Protein AF-A0A927SZM9-F1 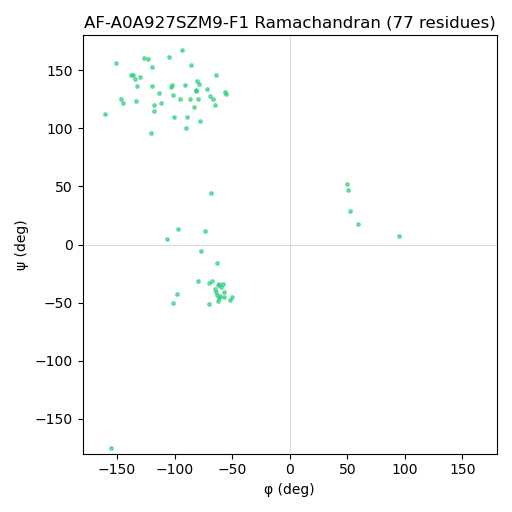(afdb_monomer)

pLDDT: mean 87.72, std 13.61, range [38.69, 97.44]

Sequence (79 aa):
MEGEYIFEQLWKDLNEGYQIYYTYMDKRYLLSKLKSNCYSRELIEENSKGPHPKTQMITLKTVMELFPFMENIEYKVNF

Solvent-accessible surface area (backbone atoms only — not comparable to full-atom values): 4814 Å² total; per-residue (Å²): 134,94,66,83,90,47,70,70,54,56,53,49,42,30,70,76,64,43,36,37,34,31,30,48,92,96,32,42,32,38,38,34,56,76,53,90,70,32,27,41,42,31,58,70,65,76,96,61,101,59,94,68,74,54,62,43,82,42,41,55,67,57,51,60,71,44,50,90,61,54,37,83,74,42,78,64,79,84,131

Radius of gyration: 12.54 Å; Cα contacts (8 Å, |Δi|>4): 111; chains: 1; bounding box: 32×29×28 Å

Foldseek 3Di:
DDDPDDPVNVVVCLVVFWWKWWDAPNWIWIWHDDDAQKIKIATDDDPDPDPDDRIDIGGPVVCVVCVVRTHPMDIDDDD

Secondary structure (DSSP, 8-state):
------HHHHHHHHHHT--EEEEETTEEEEEEEEETTEEEEEE----S--S--SEEEE-HHHHHHHGGG-EEEEE----

Structure (mmCIF, N/CA/C/O backbone):
data_AF-A0A927SZM9-F1
#
_entry.id   AF-A0A927SZM9-F1
#
loop_
_atom_site.group_PDB
_atom_site.id
_atom_site.type_symbol
_atom_site.label_atom_id
_atom_site.label_alt_id
_atom_site.label_comp_id
_atom_site.label_asym_id
_atom_site.label_entity_id
_atom_site.label_seq_id
_atom_site.pdbx_PDB_ins_code
_atom_site.Cartn_x
_atom_site.Cartn_y
_atom_site.Cartn_z
_atom_site.occupancy
_atom_site.B_iso_or_equiv
_atom_site.auth_seq_id
_atom_site.auth_comp_id
_atom_site.auth_asym_id
_atom_site.auth_atom_id
_atom_site.pdbx_PDB_model_num
ATOM 1 N N . MET A 1 1 ? -13.908 10.369 -16.034 1.00 38.69 1 MET A N 1
ATOM 2 C CA . MET A 1 1 ? -14.280 10.524 -14.613 1.00 38.69 1 MET A CA 1
ATOM 3 C C . MET A 1 1 ? -13.101 11.212 -13.960 1.00 38.69 1 MET A C 1
ATOM 5 O O . MET A 1 1 ? -12.114 10.557 -13.671 1.00 38.69 1 MET A O 1
ATOM 9 N N . GLU A 1 2 ? -13.144 12.542 -13.921 1.00 46.16 2 GLU A N 1
ATOM 10 C CA . GLU A 1 2 ? -12.023 13.389 -13.505 1.00 46.16 2 GLU A CA 1
ATOM 11 C C . GLU A 1 2 ? -12.091 13.643 -12.002 1.00 46.16 2 GLU A C 1
ATOM 13 O O . GLU A 1 2 ? -12.863 14.463 -11.513 1.00 46.16 2 GLU A O 1
ATOM 18 N N . GLY A 1 3 ? -11.274 12.889 -11.288 1.00 61.62 3 GLY A N 1
ATOM 19 C CA . GLY A 1 3 ? -10.849 13.143 -9.927 1.00 61.62 3 GLY A CA 1
ATOM 20 C C . GLY A 1 3 ? -9.589 12.317 -9.761 1.00 61.62 3 GLY A C 1
ATOM 21 O O . GLY A 1 3 ? -9.655 11.094 -9.874 1.00 61.62 3 GLY A O 1
ATOM 22 N N . GLU A 1 4 ? -8.439 12.971 -9.622 1.00 78.31 4 GLU A N 1
ATOM 23 C CA . GLU A 1 4 ? -7.192 12.259 -9.350 1.00 78.31 4 GLU A CA 1
ATOM 24 C C . GLU A 1 4 ? -7.385 11.430 -8.078 1.00 78.31 4 GLU A C 1
ATOM 26 O O . GLU A 1 4 ? -7.931 11.917 -7.086 1.00 78.31 4 GLU A O 1
ATOM 31 N N . TYR A 1 5 ? -7.005 10.154 -8.124 1.00 84.88 5 TYR A N 1
ATOM 32 C CA . TYR A 1 5 ? -7.058 9.302 -6.945 1.00 84.88 5 TYR A CA 1
ATOM 33 C C . TYR A 1 5 ? -6.071 9.859 -5.918 1.00 84.88 5 TYR A C 1
ATOM 35 O O . TYR A 1 5 ? -4.881 9.973 -6.210 1.00 84.88 5 TYR A O 1
ATOM 43 N N . ILE A 1 6 ? -6.566 10.244 -4.741 1.00 93.94 6 ILE A N 1
ATOM 44 C CA . ILE A 1 6 ? -5.759 10.867 -3.680 1.00 93.94 6 ILE A CA 1
ATOM 45 C C . ILE A 1 6 ? -5.480 9.889 -2.541 1.00 93.94 6 ILE A C 1
ATOM 47 O O . ILE A 1 6 ? -6.175 8.887 -2.359 1.00 93.94 6 ILE A O 1
ATOM 51 N N . PHE A 1 7 ? -4.470 10.202 -1.733 1.00 94.31 7 PHE A N 1
ATOM 52 C CA . PHE A 1 7 ? -4.026 9.324 -0.657 1.00 94.31 7 PHE A CA 1
ATOM 53 C C . PHE A 1 7 ? -5.135 9.037 0.364 1.00 94.31 7 PHE A C 1
ATOM 55 O O . PHE A 1 7 ? -5.246 7.922 0.868 1.00 94.31 7 PHE A O 1
ATOM 62 N N . GLU A 1 8 ? -5.982 10.022 0.660 1.00 95.06 8 GLU A N 1
ATOM 63 C CA . GLU A 1 8 ? -7.099 9.890 1.594 1.00 95.06 8 GLU A CA 1
ATOM 64 C C . GLU A 1 8 ? -8.111 8.836 1.133 1.00 95.06 8 GLU A C 1
ATOM 66 O O . GLU A 1 8 ? -8.677 8.133 1.971 1.00 95.06 8 GLU A O 1
ATOM 71 N N . GLN A 1 9 ? -8.312 8.699 -0.183 1.00 94.44 9 GLN A N 1
ATOM 72 C CA . GLN A 1 9 ? -9.170 7.664 -0.759 1.00 94.44 9 GLN A CA 1
ATOM 73 C C . GLN A 1 9 ? -8.521 6.294 -0.586 1.00 94.44 9 GLN A C 1
ATOM 75 O O . GLN A 1 9 ? -9.128 5.433 0.040 1.00 94.44 9 GLN A O 1
ATOM 80 N N . LEU A 1 10 ? -7.248 6.140 -0.975 1.00 94.75 10 LEU A N 1
ATOM 81 C CA . LEU A 1 10 ? -6.487 4.909 -0.727 1.00 94.75 10 LEU A CA 1
ATOM 82 C C . LEU A 1 10 ? -6.539 4.483 0.738 1.00 94.75 10 LEU A C 1
ATOM 84 O O . LEU A 1 10 ? -6.789 3.322 1.061 1.00 94.75 10 LEU A O 1
ATOM 88 N N . TRP A 1 11 ? -6.298 5.424 1.644 1.00 95.19 11 TRP A N 1
ATOM 89 C CA . TRP A 1 11 ? -6.310 5.153 3.070 1.00 95.19 11 TRP A CA 1
ATOM 90 C C . TRP A 1 11 ? -7.697 4.727 3.558 1.00 95.19 11 TRP A C 1
ATOM 92 O O . TRP A 1 11 ? -7.797 3.791 4.355 1.00 95.19 11 TRP A O 1
ATOM 102 N N . LYS A 1 12 ? -8.762 5.374 3.069 1.00 95.25 12 LYS A N 1
ATOM 103 C CA . LYS A 1 12 ? -10.144 4.986 3.359 1.00 95.25 12 LYS A CA 1
ATOM 104 C C . LYS A 1 12 ? -10.442 3.578 2.843 1.00 95.25 12 LYS A C 1
ATOM 106 O O . LYS A 1 12 ? -10.912 2.756 3.625 1.00 95.25 12 LYS A O 1
ATOM 111 N N . ASP A 1 13 ? -10.094 3.274 1.599 1.00 94.75 13 ASP A N 1
ATOM 112 C CA . ASP A 1 13 ? -10.358 1.973 0.983 1.00 94.75 13 ASP A CA 1
ATOM 113 C C . ASP A 1 13 ? -9.646 0.847 1.752 1.00 94.75 13 ASP A C 1
ATOM 115 O O . ASP A 1 13 ? -10.245 -0.158 2.141 1.00 94.75 13 ASP A O 1
ATOM 119 N N . LEU A 1 14 ? -8.369 1.050 2.087 1.00 94.81 14 LEU A N 1
ATOM 120 C CA . LEU A 1 14 ? -7.601 0.111 2.909 1.00 94.81 14 LEU A CA 1
ATOM 121 C C . LEU A 1 14 ? -8.196 -0.051 4.317 1.00 94.81 14 LEU A C 1
ATOM 123 O O . LEU A 1 14 ? -8.127 -1.136 4.896 1.00 94.81 14 LEU A O 1
ATOM 127 N N . ASN A 1 15 ? -8.767 1.009 4.897 1.00 94.50 15 ASN A N 1
ATOM 128 C CA . ASN A 1 15 ? -9.442 0.938 6.195 1.00 94.50 15 ASN A CA 1
ATOM 129 C C . ASN A 1 15 ? -10.763 0.168 6.140 1.00 94.50 15 ASN A C 1
ATOM 131 O O . ASN A 1 15 ? -11.100 -0.487 7.125 1.00 94.50 15 ASN A O 1
ATOM 135 N N . GLU A 1 16 ? -11.478 0.240 5.018 1.00 94.62 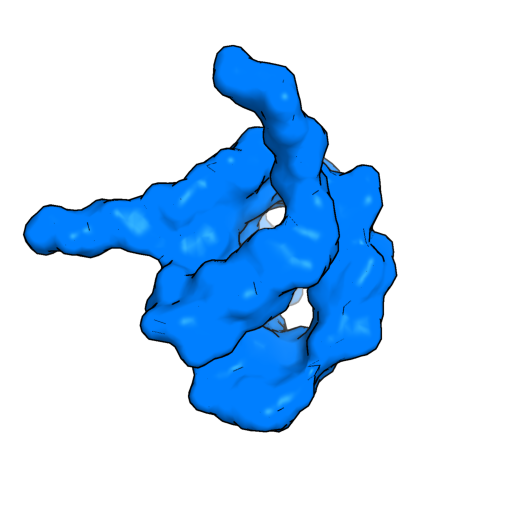16 GLU A N 1
ATOM 136 C CA . GLU A 1 16 ? -12.712 -0.513 4.758 1.00 94.62 16 GLU A CA 1
ATOM 137 C C . GLU A 1 16 ? -12.435 -1.984 4.395 1.00 94.62 16 GLU A C 1
ATOM 139 O O . GLU A 1 16 ? -13.357 -2.794 4.332 1.00 94.62 16 GLU A O 1
ATOM 144 N N . GLY A 1 17 ? -11.159 -2.356 4.249 1.00 92.00 17 GLY A N 1
ATOM 145 C CA . GLY A 1 17 ? -10.719 -3.731 4.020 1.00 92.00 17 GLY A CA 1
ATOM 146 C C . GLY A 1 17 ? -10.529 -4.085 2.548 1.00 92.00 17 GLY A C 1
ATOM 147 O O . GLY A 1 17 ? -10.255 -5.248 2.243 1.00 92.00 17 GLY A O 1
ATOM 148 N N . TYR A 1 18 ? -10.627 -3.112 1.638 1.00 94.62 18 TYR A N 1
ATOM 149 C CA . TYR A 1 18 ? -10.279 -3.332 0.239 1.00 94.62 18 TYR A CA 1
ATOM 150 C C . TYR A 1 18 ? -8.789 -3.655 0.102 1.00 94.62 18 TYR A C 1
ATOM 152 O O . TYR A 1 18 ? -7.937 -3.139 0.831 1.00 94.62 18 TYR A O 1
ATOM 160 N N . GLN A 1 19 ? -8.477 -4.520 -0.861 1.00 95.50 19 GLN A N 1
ATOM 161 C CA . GLN A 1 19 ? -7.105 -4.782 -1.280 1.00 95.50 19 GLN A CA 1
ATOM 162 C C . GLN A 1 19 ? -6.866 -4.055 -2.603 1.00 95.50 19 GLN A C 1
ATOM 164 O O . GLN A 1 19 ? -7.712 -4.096 -3.499 1.00 95.50 19 GLN A O 1
ATOM 169 N N . ILE A 1 20 ? -5.721 -3.392 -2.715 1.00 95.88 20 ILE A N 1
ATOM 170 C CA . ILE A 1 20 ? -5.432 -2.469 -3.810 1.00 95.88 20 ILE A CA 1
ATOM 171 C C . ILE A 1 20 ? -4.235 -2.986 -4.594 1.00 95.88 20 ILE A C 1
ATOM 173 O O . ILE A 1 20 ? -3.143 -3.140 -4.044 1.00 95.88 20 ILE A O 1
ATOM 177 N N . TYR A 1 21 ? -4.432 -3.259 -5.877 1.00 95.69 21 TYR A N 1
ATOM 178 C CA . TYR A 1 21 ? -3.335 -3.498 -6.797 1.00 95.69 21 TYR A CA 1
ATOM 179 C C . TYR A 1 21 ? -2.733 -2.174 -7.250 1.00 95.69 21 TYR A C 1
ATOM 181 O O . TYR A 1 21 ? -3.448 -1.213 -7.522 1.00 95.69 21 TYR A O 1
ATOM 189 N N . TYR A 1 22 ? -1.412 -2.132 -7.365 1.00 95.19 22 TYR A N 1
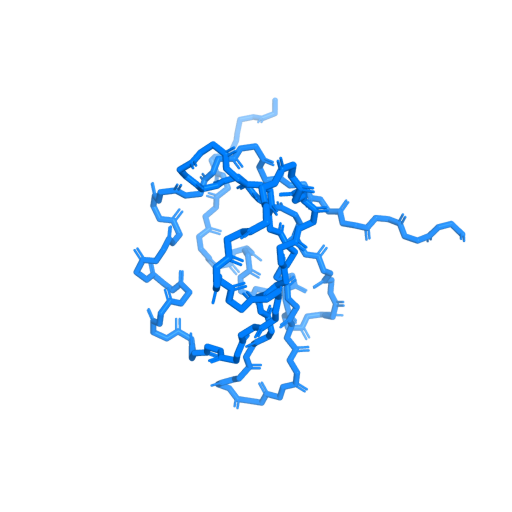ATOM 190 C CA . TYR A 1 22 ? -0.698 -0.991 -7.923 1.00 95.19 22 TYR A CA 1
ATOM 191 C C . TYR A 1 22 ? 0.606 -1.447 -8.580 1.00 95.19 22 TYR A C 1
ATOM 193 O O . TYR A 1 22 ? 1.156 -2.502 -8.254 1.00 95.19 22 TYR A O 1
ATOM 201 N N . THR A 1 23 ? 1.104 -0.654 -9.520 1.00 93.88 23 THR A N 1
ATOM 202 C CA . THR A 1 23 ? 2.401 -0.853 -10.164 1.00 93.88 23 THR A CA 1
ATOM 203 C C . THR A 1 23 ? 3.406 0.117 -9.565 1.00 93.88 23 THR A C 1
ATOM 205 O O . THR A 1 23 ? 3.092 1.279 -9.316 1.00 93.88 23 THR A O 1
ATOM 208 N N . TYR A 1 24 ? 4.613 -0.373 -9.302 1.00 92.25 24 TYR A N 1
ATOM 209 C CA . TYR A 1 24 ? 5.745 0.433 -8.861 1.00 92.25 24 TYR A CA 1
ATOM 210 C C . TYR A 1 24 ? 7.033 -0.168 -9.423 1.00 92.25 24 TYR A C 1
ATOM 212 O O . TYR A 1 24 ? 7.293 -1.353 -9.207 1.00 92.25 24 TYR A O 1
ATOM 220 N N . MET A 1 25 ? 7.834 0.638 -10.128 1.00 90.00 25 MET A N 1
ATOM 221 C CA . MET A 1 25 ? 9.064 0.191 -10.805 1.00 90.00 25 MET A CA 1
ATOM 222 C C . MET A 1 25 ? 8.842 -1.062 -11.674 1.00 90.00 25 MET A C 1
ATOM 224 O O . MET A 1 25 ? 9.516 -2.078 -11.486 1.00 90.00 25 MET A O 1
ATOM 228 N N . ASP A 1 26 ? 7.840 -1.012 -12.558 1.00 88.06 26 ASP A N 1
ATOM 229 C CA . ASP A 1 26 ? 7.464 -2.102 -13.477 1.00 88.06 26 ASP A CA 1
ATOM 230 C C . ASP A 1 26 ? 7.079 -3.429 -12.797 1.00 88.06 26 ASP A C 1
ATOM 232 O O . ASP A 1 26 ? 7.066 -4.489 -13.422 1.00 88.06 26 ASP A O 1
ATOM 236 N N . LYS A 1 27 ? 6.763 -3.398 -11.496 1.00 89.44 27 LYS A N 1
ATOM 237 C CA . LYS A 1 27 ? 6.325 -4.566 -10.726 1.00 89.44 27 LYS A CA 1
ATOM 238 C C . LYS A 1 27 ? 4.934 -4.351 -10.161 1.00 89.44 27 LYS A C 1
ATOM 240 O O . LYS A 1 27 ? 4.641 -3.294 -9.599 1.00 89.44 27 LYS A O 1
ATOM 245 N N . ARG A 1 28 ? 4.097 -5.384 -10.268 1.00 93.00 28 ARG A N 1
ATOM 246 C CA . ARG A 1 28 ? 2.736 -5.384 -9.734 1.00 93.00 28 ARG A CA 1
ATOM 247 C C . ARG A 1 28 ? 2.723 -5.831 -8.279 1.00 93.00 28 ARG A C 1
ATOM 249 O O . ARG A 1 28 ? 3.198 -6.921 -7.955 1.00 93.00 28 ARG A O 1
ATOM 256 N N . TYR A 1 29 ? 2.141 -5.008 -7.418 1.00 94.19 29 TYR A N 1
ATOM 257 C CA . TYR A 1 29 ? 1.985 -5.271 -5.996 1.00 94.19 29 TYR A CA 1
ATOM 258 C C . TYR A 1 29 ? 0.512 -5.282 -5.592 1.00 94.19 29 TYR A C 1
ATOM 260 O O . TYR A 1 29 ? -0.312 -4.605 -6.199 1.00 94.19 29 TYR A O 1
ATOM 268 N N . LEU A 1 30 ? 0.202 -6.024 -4.534 1.00 95.94 30 LEU A N 1
ATOM 269 C CA . LEU A 1 30 ? -1.059 -5.990 -3.810 1.00 95.94 30 LEU A CA 1
ATOM 270 C C . LEU A 1 30 ? -0.813 -5.403 -2.420 1.00 95.94 30 LEU A C 1
ATOM 272 O O . LEU A 1 30 ? 0.001 -5.919 -1.651 1.00 95.94 30 LEU A O 1
ATOM 276 N N . LEU A 1 31 ? -1.515 -4.320 -2.108 1.00 96.94 31 LEU A N 1
ATOM 277 C CA . LEU A 1 31 ? -1.514 -3.657 -0.813 1.00 96.94 31 LEU A CA 1
ATOM 278 C C . LEU A 1 31 ? -2.770 -4.048 -0.040 1.00 96.94 31 LEU A C 1
ATOM 280 O O . LEU A 1 31 ? -3.881 -3.921 -0.553 1.00 96.94 31 LEU A O 1
ATOM 284 N N . SER A 1 32 ? -2.605 -4.495 1.202 1.00 96.75 32 SER A N 1
ATOM 285 C CA . SER A 1 32 ? -3.730 -4.779 2.099 1.00 96.75 32 SER A CA 1
ATOM 286 C C . SER A 1 32 ? -3.458 -4.240 3.493 1.00 96.75 32 SER A C 1
ATOM 288 O O . SER A 1 32 ? -2.322 -4.258 3.971 1.00 96.75 32 SER A O 1
ATOM 290 N N . LYS A 1 33 ? -4.496 -3.781 4.189 1.00 96.44 33 LYS A N 1
ATOM 291 C CA . LYS A 1 33 ? -4.377 -3.435 5.605 1.00 96.44 33 LYS A CA 1
ATOM 292 C C . LYS A 1 33 ? -4.475 -4.695 6.461 1.00 96.44 33 LYS A C 1
ATOM 294 O O . LYS A 1 33 ? -5.384 -5.496 6.285 1.00 96.44 33 LYS A O 1
ATOM 299 N N . LEU A 1 34 ? -3.558 -4.842 7.416 1.00 94.62 34 LEU A N 1
ATOM 300 C CA . LEU A 1 34 ? -3.577 -5.948 8.379 1.00 94.62 34 LEU A CA 1
ATOM 301 C C . LEU A 1 34 ? -4.124 -5.497 9.735 1.00 94.62 34 LEU A C 1
ATOM 303 O O . LEU A 1 34 ? -5.006 -6.126 10.310 1.00 94.62 34 LEU A O 1
ATOM 307 N N . LYS A 1 35 ? -3.580 -4.398 10.269 1.00 93.56 35 LYS A N 1
ATOM 308 C CA . LYS A 1 35 ? -3.965 -3.806 11.561 1.00 93.56 35 LYS A CA 1
ATOM 309 C C . LYS A 1 35 ? -3.629 -2.313 11.579 1.00 93.56 35 LYS A C 1
ATOM 311 O O . LYS A 1 35 ? -3.201 -1.750 10.572 1.00 93.56 35 LYS A O 1
ATOM 316 N N . SER A 1 36 ? -3.823 -1.644 12.718 1.00 91.50 36 SER A N 1
ATOM 317 C CA . SER A 1 36 ? -3.432 -0.235 12.865 1.00 91.50 36 SER A CA 1
ATOM 318 C C . SER A 1 36 ? -1.945 -0.031 12.535 1.00 91.50 36 SER A C 1
ATOM 320 O O . SER A 1 36 ? -1.093 -0.762 13.042 1.00 91.50 36 SER A O 1
ATOM 322 N N . ASN A 1 37 ? -1.652 0.943 11.664 1.00 92.75 37 ASN A N 1
ATOM 323 C CA . ASN A 1 37 ? -0.312 1.275 11.159 1.00 92.75 37 ASN A CA 1
ATOM 324 C C . ASN A 1 37 ? 0.480 0.086 10.565 1.00 92.75 37 ASN A C 1
ATOM 326 O O . ASN A 1 37 ? 1.709 0.055 10.627 1.00 92.75 37 ASN A O 1
ATOM 330 N N . CYS A 1 38 ? -0.205 -0.915 10.010 1.00 96.25 38 CYS A N 1
ATOM 331 C CA . CYS A 1 38 ? 0.437 -2.122 9.506 1.00 96.25 38 CYS A CA 1
ATOM 332 C C . CYS A 1 38 ? -0.278 -2.652 8.263 1.00 96.25 38 CYS A C 1
ATOM 334 O O . CYS A 1 38 ? -1.465 -2.990 8.310 1.00 96.25 38 CYS A O 1
ATOM 336 N N . TYR A 1 39 ? 0.477 -2.749 7.175 1.00 97.44 39 TYR A N 1
ATOM 337 C CA . TYR A 1 39 ? -0.007 -3.101 5.846 1.00 97.44 39 TYR A CA 1
ATOM 338 C C . TYR A 1 39 ? 0.869 -4.214 5.266 1.00 97.44 39 TYR A C 1
ATOM 340 O O . TYR A 1 39 ? 2.078 -4.226 5.505 1.00 97.44 39 TYR A O 1
ATOM 348 N N . SER A 1 40 ? 0.282 -5.146 4.519 1.00 96.88 40 SER A N 1
ATOM 349 C CA . SER A 1 40 ? 1.029 -6.092 3.690 1.00 96.88 40 SER A CA 1
ATOM 350 C C . SER A 1 40 ? 1.207 -5.523 2.292 1.00 96.88 40 SER A C 1
ATOM 352 O O . SER A 1 40 ? 0.277 -4.972 1.708 1.00 96.88 40 SER A O 1
ATOM 354 N N . ARG A 1 41 ? 2.411 -5.683 1.755 1.00 95.19 41 ARG A N 1
ATOM 355 C CA . ARG A 1 41 ? 2.740 -5.464 0.353 1.00 95.19 41 ARG A CA 1
ATOM 356 C C . ARG A 1 41 ? 3.214 -6.783 -0.231 1.00 95.19 41 ARG A C 1
ATOM 358 O O . ARG A 1 41 ? 4.261 -7.290 0.175 1.00 95.19 41 ARG A O 1
ATOM 365 N N . GLU A 1 42 ? 2.460 -7.315 -1.176 1.00 94.12 42 GLU A N 1
ATOM 366 C CA . GLU A 1 42 ? 2.713 -8.605 -1.815 1.00 94.12 42 GLU A CA 1
ATOM 367 C C . GLU A 1 42 ? 3.056 -8.393 -3.287 1.00 94.12 42 GLU A C 1
ATOM 369 O O . GLU A 1 42 ? 2.357 -7.665 -3.978 1.00 94.12 42 GLU A O 1
ATOM 374 N N . LEU A 1 43 ? 4.145 -8.984 -3.770 1.00 92.19 43 LEU A N 1
ATOM 375 C CA . LEU A 1 43 ? 4.531 -8.973 -5.179 1.00 92.19 43 LEU A CA 1
ATOM 376 C C . LEU A 1 43 ? 3.701 -10.022 -5.931 1.00 92.19 43 LEU A C 1
ATOM 378 O O . LEU A 1 43 ? 3.697 -11.191 -5.547 1.00 92.19 43 LEU A O 1
ATOM 382 N N . ILE A 1 44 ? 3.014 -9.603 -6.991 1.00 89.00 44 ILE A N 1
ATOM 383 C CA . ILE A 1 44 ? 2.066 -10.438 -7.744 1.00 89.00 44 ILE A CA 1
ATOM 384 C C . ILE A 1 44 ? 2.706 -11.024 -9.000 1.00 89.00 44 ILE A C 1
ATOM 386 O O . ILE A 1 44 ? 2.532 -12.207 -9.280 1.00 89.00 44 ILE A O 1
ATOM 390 N N . GLU A 1 45 ? 3.484 -10.228 -9.731 1.00 72.25 45 GLU A N 1
ATOM 391 C CA . GLU A 1 45 ? 4.222 -10.702 -10.902 1.00 72.25 45 GLU A CA 1
ATOM 392 C C . GLU A 1 45 ? 5.690 -10.946 -10.554 1.00 72.25 45 GLU A C 1
ATOM 394 O O . GLU A 1 45 ? 6.472 -10.021 -10.325 1.00 72.25 45 GLU A O 1
ATOM 399 N N . GLU A 1 46 ? 6.074 -12.221 -10.532 1.00 63.53 46 GLU A N 1
ATOM 400 C CA . GLU A 1 46 ? 7.452 -12.660 -10.347 1.00 63.53 46 GLU A CA 1
ATOM 401 C C . GLU A 1 46 ? 7.886 -13.484 -11.566 1.00 63.53 46 GLU A C 1
ATOM 403 O O . GLU A 1 46 ? 7.654 -14.685 -11.637 1.00 63.53 46 GLU A O 1
ATOM 408 N N . ASN A 1 47 ? 8.548 -12.838 -12.531 1.00 57.06 47 ASN A N 1
ATOM 409 C CA . ASN A 1 47 ? 9.278 -13.531 -13.605 1.00 57.06 47 ASN A CA 1
ATOM 410 C C . ASN A 1 47 ? 10.784 -13.660 -13.309 1.00 57.06 47 ASN A C 1
ATOM 412 O O . ASN A 1 47 ? 11.584 -13.979 -14.186 1.00 57.06 47 ASN A O 1
ATOM 416 N N . SER A 1 48 ? 11.209 -13.411 -12.068 1.00 57.66 48 SER A N 1
ATOM 417 C CA . SER A 1 48 ? 12.624 -13.354 -11.702 1.00 57.66 48 SER A CA 1
ATOM 418 C C . SER A 1 48 ? 12.881 -14.159 -10.430 1.00 57.66 48 SER A C 1
ATOM 420 O O . SER A 1 48 ? 12.287 -13.895 -9.389 1.00 57.66 48 SER A O 1
ATOM 422 N N . LYS A 1 49 ? 13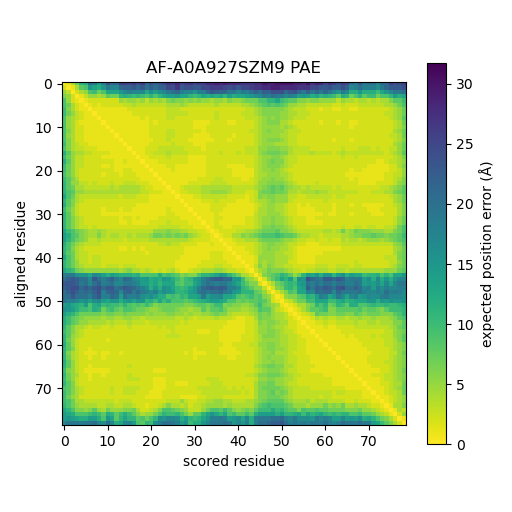.805 -15.130 -10.510 1.00 63.44 49 LYS A N 1
ATOM 423 C CA . LYS A 1 49 ? 14.371 -15.893 -9.377 1.00 63.44 49 LYS A CA 1
ATOM 424 C C . LYS A 1 49 ? 15.260 -14.999 -8.488 1.00 63.44 49 LYS A C 1
ATOM 426 O O . LYS A 1 49 ? 16.391 -15.359 -8.168 1.00 63.44 49 LYS A O 1
ATOM 431 N N . GLY A 1 50 ? 14.805 -13.789 -8.178 1.00 67.19 50 GLY A N 1
ATOM 432 C CA . GLY A 1 50 ? 15.531 -12.811 -7.380 1.00 67.19 50 GLY A CA 1
ATOM 433 C C . GLY A 1 50 ? 15.294 -13.017 -5.880 1.00 67.19 50 GLY A C 1
ATOM 434 O O . GLY A 1 50 ? 14.242 -13.511 -5.488 1.00 67.19 50 GLY A O 1
ATOM 435 N N . PRO A 1 51 ? 16.222 -12.590 -5.010 1.00 70.00 51 PRO A N 1
ATOM 436 C CA . PRO A 1 51 ? 16.098 -12.726 -3.555 1.00 70.00 51 PRO A CA 1
ATOM 437 C C . PRO A 1 51 ? 15.081 -11.750 -2.929 1.00 70.00 51 PRO A C 1
ATOM 439 O O . PRO A 1 51 ? 15.077 -11.556 -1.714 1.00 70.00 51 PRO A O 1
ATOM 442 N N . HIS A 1 52 ? 14.253 -11.074 -3.733 1.00 71.56 52 HIS A N 1
ATOM 443 C CA . HIS A 1 52 ? 13.317 -10.083 -3.217 1.00 71.56 52 HIS A CA 1
ATOM 444 C C . HIS A 1 52 ? 12.172 -10.769 -2.461 1.00 71.56 52 HIS A C 1
ATOM 446 O O . HIS A 1 52 ? 11.588 -11.724 -2.969 1.00 71.56 52 HIS A O 1
ATOM 452 N N . PRO A 1 53 ? 11.812 -10.280 -1.265 1.00 78.56 53 PRO A N 1
ATOM 453 C CA . PRO A 1 53 ? 10.730 -10.877 -0.507 1.00 78.56 53 PRO A CA 1
ATOM 454 C C . PRO A 1 53 ? 9.397 -10.676 -1.228 1.00 78.56 53 PRO A C 1
ATOM 456 O O . PRO A 1 53 ? 9.008 -9.538 -1.509 1.00 78.56 53 PRO A O 1
ATOM 459 N N . LYS A 1 54 ? 8.698 -11.794 -1.462 1.00 84.88 54 LYS A N 1
ATOM 460 C CA . LYS A 1 54 ? 7.351 -11.855 -2.051 1.00 84.88 54 LYS A CA 1
ATOM 461 C C . LYS A 1 54 ? 6.324 -11.075 -1.248 1.00 84.88 54 LYS A C 1
ATOM 463 O O . LYS A 1 54 ? 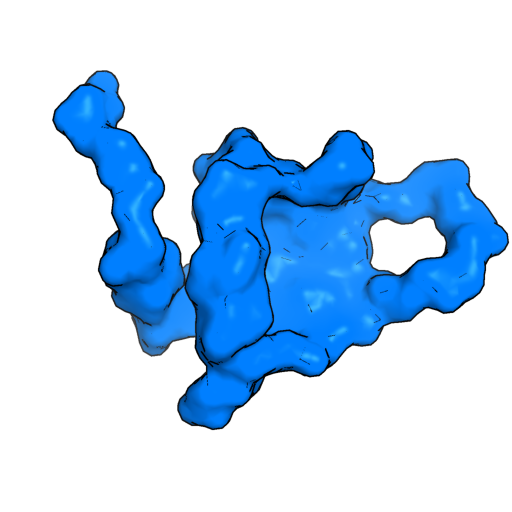5.439 -10.465 -1.826 1.00 84.88 54 LYS A O 1
ATOM 468 N N . THR A 1 55 ? 6.471 -11.050 0.070 1.00 90.81 55 THR A N 1
ATOM 469 C CA . THR A 1 55 ? 5.563 -10.354 0.981 1.00 90.81 55 THR A CA 1
ATOM 470 C C . THR A 1 55 ? 6.375 -9.538 1.970 1.00 90.81 55 THR A C 1
ATOM 472 O O . THR A 1 55 ? 7.378 -10.010 2.506 1.00 90.81 55 THR A O 1
ATOM 475 N N . GLN A 1 56 ? 5.949 -8.304 2.218 1.00 93.56 56 GLN A N 1
ATOM 476 C CA . GLN A 1 56 ? 6.592 -7.382 3.147 1.00 93.56 56 GLN A CA 1
ATOM 477 C C . GLN A 1 56 ? 5.537 -6.709 4.019 1.00 93.56 56 GLN A C 1
ATOM 479 O O . GLN A 1 56 ? 4.463 -6.358 3.538 1.00 93.56 56 GLN A O 1
ATOM 484 N N . MET A 1 57 ? 5.851 -6.499 5.296 1.00 95.31 57 MET A N 1
ATOM 485 C CA . MET A 1 57 ? 5.023 -5.692 6.191 1.00 95.31 57 MET A CA 1
ATOM 486 C C . MET A 1 57 ? 5.567 -4.267 6.216 1.00 95.31 57 MET A C 1
ATOM 488 O O . MET A 1 57 ? 6.747 -4.061 6.499 1.00 95.31 57 MET A O 1
ATOM 492 N N . ILE A 1 58 ? 4.715 -3.290 5.923 1.00 96.38 58 ILE A N 1
ATOM 493 C CA . ILE A 1 58 ? 5.076 -1.873 5.857 1.00 96.38 58 ILE A CA 1
ATOM 494 C C . ILE A 1 58 ? 4.163 -1.026 6.749 1.00 96.38 58 ILE A C 1
ATOM 496 O O . ILE A 1 58 ? 3.081 -1.449 7.166 1.00 96.38 58 ILE A O 1
ATOM 500 N N . THR A 1 59 ? 4.630 0.176 7.076 1.00 97.25 59 THR A N 1
ATOM 501 C CA . THR A 1 59 ? 3.902 1.140 7.916 1.00 97.25 59 THR A CA 1
ATOM 502 C C . THR A 1 59 ? 3.088 2.110 7.065 1.00 97.25 59 THR A C 1
ATOM 504 O O . THR A 1 59 ? 3.324 2.223 5.863 1.00 97.25 59 THR A O 1
ATOM 507 N N . LEU A 1 60 ? 2.179 2.867 7.690 1.00 96.50 60 LEU A N 1
ATOM 508 C CA . LEU A 1 60 ? 1.431 3.927 7.004 1.00 96.50 60 LEU A CA 1
ATOM 509 C C . LEU A 1 60 ? 2.366 4.964 6.374 1.00 96.50 60 LEU A C 1
ATOM 511 O O . LEU A 1 60 ? 2.144 5.372 5.241 1.00 96.50 60 LEU A O 1
ATOM 515 N N . LYS A 1 61 ? 3.439 5.341 7.084 1.00 97.00 61 LYS A N 1
ATOM 516 C CA . LYS A 1 61 ? 4.436 6.295 6.584 1.00 97.00 61 LYS A CA 1
ATOM 517 C C . LYS A 1 61 ? 5.047 5.820 5.264 1.00 97.00 61 LYS A C 1
ATOM 519 O O . LYS A 1 61 ? 5.125 6.589 4.317 1.00 97.00 61 LYS A O 1
ATOM 524 N N . THR A 1 62 ? 5.407 4.542 5.179 1.00 96.56 62 THR A N 1
ATOM 525 C CA . THR A 1 62 ? 5.944 3.954 3.945 1.00 96.56 62 THR A CA 1
ATOM 526 C C . THR A 1 62 ? 4.910 3.954 2.818 1.00 96.56 62 THR A C 1
ATOM 528 O O . THR A 1 62 ? 5.266 4.215 1.676 1.00 96.56 62 THR A O 1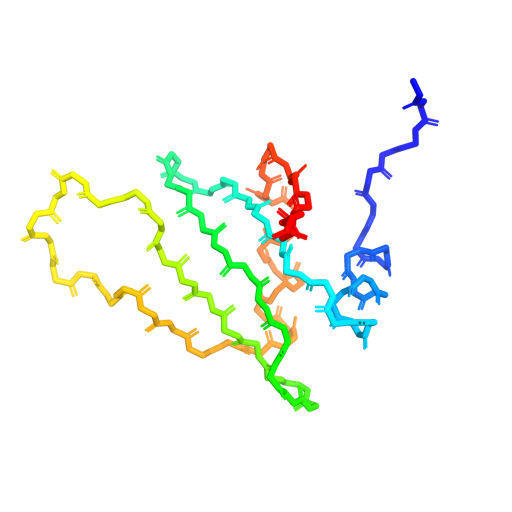
ATOM 531 N N . VAL A 1 63 ? 3.630 3.690 3.111 1.00 96.31 63 VAL A N 1
ATOM 532 C CA . VAL A 1 63 ? 2.561 3.777 2.098 1.00 96.31 63 VAL A CA 1
ATOM 533 C C . VAL A 1 63 ? 2.414 5.215 1.589 1.00 96.31 63 VAL A C 1
ATOM 535 O O . VAL A 1 63 ? 2.331 5.410 0.382 1.00 96.31 63 VAL A O 1
ATOM 538 N N . MET A 1 64 ? 2.452 6.215 2.479 1.00 96.25 64 MET A N 1
ATOM 539 C CA . MET A 1 64 ? 2.408 7.639 2.110 1.00 96.25 64 MET A CA 1
ATOM 540 C C . MET A 1 64 ? 3.581 8.045 1.215 1.00 96.25 64 MET A C 1
ATOM 542 O O . MET A 1 64 ? 3.382 8.743 0.230 1.00 96.25 64 MET A O 1
ATOM 546 N N . GLU A 1 65 ? 4.795 7.600 1.542 1.00 96.75 65 GLU A N 1
ATOM 547 C CA . GLU A 1 65 ? 5.998 7.882 0.749 1.00 96.75 65 GLU A CA 1
ATOM 548 C C . GLU A 1 65 ? 5.964 7.192 -0.624 1.00 96.75 65 GLU A C 1
ATOM 550 O O . GLU A 1 65 ? 6.501 7.727 -1.590 1.00 96.75 65 GLU A O 1
ATOM 555 N N . LEU A 1 66 ? 5.328 6.019 -0.727 1.00 95.00 66 LEU A N 1
ATOM 556 C CA . LEU A 1 66 ? 5.189 5.280 -1.985 1.00 95.00 66 LEU A CA 1
ATOM 557 C C . LEU A 1 66 ? 4.072 5.817 -2.881 1.00 95.00 66 LEU A C 1
ATOM 559 O O . LEU A 1 66 ? 4.190 5.706 -4.098 1.00 95.00 66 LEU A O 1
ATOM 563 N N . PHE A 1 67 ? 3.001 6.362 -2.301 1.00 95.81 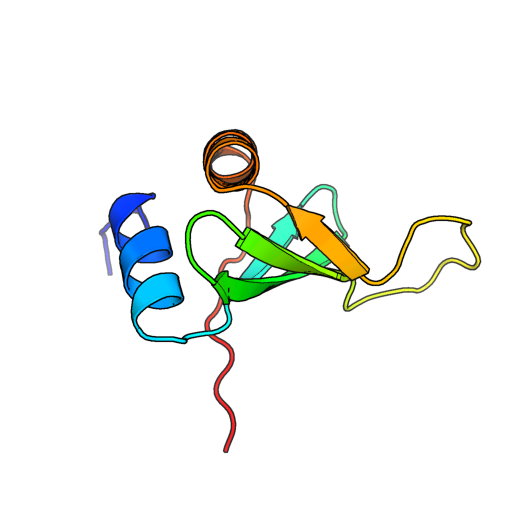67 PHE A N 1
ATOM 564 C CA . PHE A 1 67 ? 1.783 6.743 -3.018 1.00 95.81 67 PHE A CA 1
ATOM 565 C C . PHE A 1 67 ? 2.011 7.611 -4.269 1.00 95.81 67 PHE A C 1
ATOM 567 O O . PHE A 1 67 ? 1.460 7.261 -5.310 1.00 95.81 67 PHE A O 1
ATOM 574 N N . PRO A 1 68 ? 2.861 8.661 -4.245 1.00 95.81 68 PRO A N 1
ATOM 575 C CA . PRO A 1 68 ? 3.109 9.497 -5.424 1.00 95.81 68 PRO A CA 1
ATOM 576 C C . PRO A 1 68 ? 3.743 8.752 -6.606 1.00 95.81 68 PRO A C 1
ATOM 578 O O . PRO A 1 68 ? 3.762 9.271 -7.716 1.00 95.81 68 PRO A O 1
ATOM 581 N N . PHE A 1 69 ? 4.298 7.564 -6.363 1.00 95.38 69 PHE A N 1
ATOM 582 C CA . PHE A 1 69 ? 4.959 6.727 -7.362 1.00 95.38 69 PHE A CA 1
ATOM 583 C C . PHE A 1 69 ? 4.127 5.497 -7.749 1.00 95.38 69 PHE A C 1
ATOM 585 O O . PHE A 1 69 ? 4.627 4.624 -8.456 1.00 95.38 69 PHE A O 1
ATOM 592 N N . MET A 1 70 ? 2.902 5.368 -7.231 1.00 94.56 70 MET A N 1
ATOM 593 C CA . MET A 1 70 ? 2.009 4.265 -7.571 1.00 94.56 70 MET A CA 1
ATOM 594 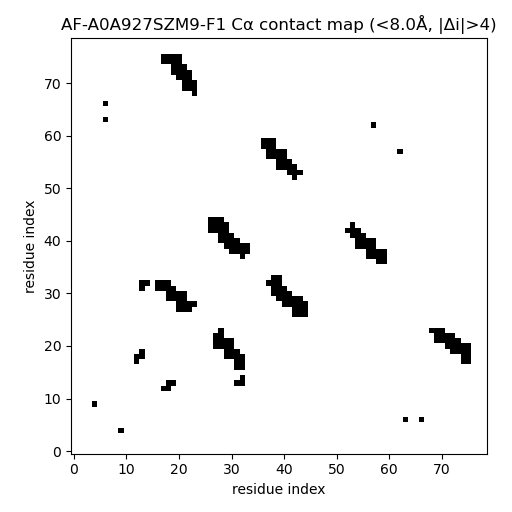C C . MET A 1 70 ? 1.306 4.543 -8.896 1.00 94.56 70 MET A C 1
ATOM 596 O O . MET A 1 70 ? 0.717 5.601 -9.095 1.00 94.56 70 MET A O 1
ATOM 600 N N . GLU A 1 71 ? 1.309 3.551 -9.777 1.00 93.94 71 GLU A N 1
ATOM 601 C CA . GLU A 1 71 ? 0.690 3.635 -11.098 1.00 93.94 71 GLU A CA 1
ATOM 602 C C . GLU A 1 71 ? -0.343 2.521 -11.287 1.00 93.94 71 GLU A C 1
ATOM 604 O O . GLU A 1 71 ? -0.292 1.486 -10.617 1.00 93.94 71 GLU A O 1
ATOM 609 N N . ASN A 1 72 ? -1.268 2.699 -12.237 1.00 93.12 72 ASN A N 1
ATOM 610 C CA . ASN A 1 72 ? -2.270 1.690 -12.606 1.00 93.12 72 ASN A CA 1
ATOM 611 C C . ASN A 1 72 ? -3.032 1.130 -11.386 1.00 93.12 72 ASN A C 1
ATOM 613 O O . ASN A 1 72 ? -3.117 -0.085 -11.209 1.00 93.12 72 ASN A O 1
ATOM 617 N N . ILE A 1 73 ? -3.501 1.995 -10.486 1.00 93.56 73 ILE A N 1
ATOM 618 C CA . ILE A 1 73 ? -4.139 1.576 -9.232 1.00 93.56 73 ILE A CA 1
ATOM 619 C C . ILE A 1 73 ? -5.502 0.930 -9.527 1.00 93.56 73 ILE A C 1
ATOM 621 O O . ILE A 1 73 ? -6.333 1.521 -10.213 1.00 93.56 73 ILE A O 1
ATOM 625 N N . GLU A 1 74 ? -5.737 -0.276 -9.006 1.00 93.12 74 GLU A N 1
ATOM 626 C CA . GLU A 1 74 ? -6.957 -1.060 -9.241 1.00 93.12 74 GLU A CA 1
ATOM 627 C C . GLU A 1 74 ? -7.452 -1.726 -7.952 1.00 93.12 74 GLU A C 1
ATOM 629 O O . GLU A 1 74 ? -6.664 -2.185 -7.124 1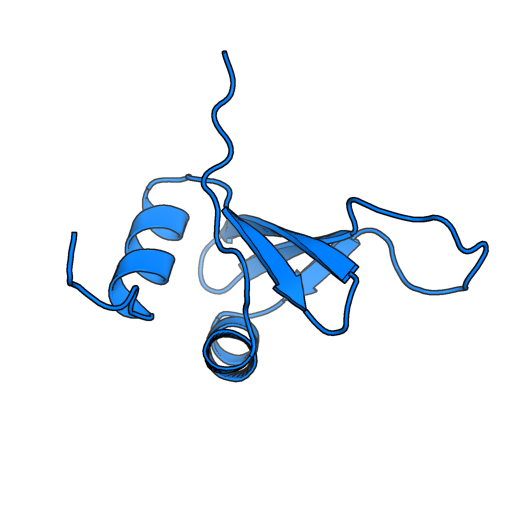.00 93.12 74 GLU A O 1
ATOM 634 N N . TYR A 1 75 ? -8.768 -1.851 -7.795 1.00 88.56 75 TYR A N 1
ATOM 635 C CA . TYR A 1 75 ? -9.354 -2.612 -6.692 1.00 88.56 75 TYR A CA 1
ATOM 636 C C . TYR A 1 75 ? -9.307 -4.108 -6.984 1.00 88.56 75 TYR A C 1
ATOM 638 O O . TYR A 1 75 ? -9.664 -4.555 -8.076 1.00 88.56 75 TYR A O 1
ATOM 646 N N . LYS A 1 76 ? -8.958 -4.908 -5.977 1.00 84.94 76 LYS A N 1
ATOM 647 C CA . LYS A 1 76 ? -9.165 -6.351 -6.043 1.00 84.94 76 LYS A CA 1
ATOM 648 C C . LYS A 1 76 ? -10.634 -6.674 -5.776 1.00 84.94 76 LYS A C 1
ATOM 650 O O . LYS A 1 76 ? -11.099 -6.618 -4.640 1.00 84.94 76 LYS A O 1
ATOM 655 N N . VAL A 1 77 ? -11.349 -7.047 -6.829 1.00 77.94 77 VAL A N 1
ATOM 656 C CA . VAL A 1 77 ? -12.699 -7.615 -6.754 1.00 77.94 77 VAL A CA 1
ATOM 657 C C . VAL A 1 77 ? -12.595 -9.134 -6.623 1.00 77.94 77 VAL A C 1
ATOM 659 O O . VAL A 1 77 ? -12.189 -9.815 -7.561 1.00 77.94 77 VAL A O 1
ATOM 662 N N . ASN A 1 78 ? -12.930 -9.668 -5.446 1.00 60.59 78 ASN A N 1
ATOM 663 C CA . ASN A 1 78 ? -13.178 -11.102 -5.291 1.00 60.59 78 ASN A CA 1
ATOM 664 C C . ASN A 1 78 ? -14.628 -11.366 -5.725 1.00 60.59 78 ASN A C 1
ATOM 666 O O . ASN A 1 78 ? -15.541 -10.793 -5.129 1.00 60.59 78 ASN A O 1
ATOM 670 N N . PHE A 1 79 ? -14.820 -12.180 -6.765 1.00 47.91 79 PHE A N 1
ATOM 671 C CA . PHE A 1 79 ? -16.129 -12.723 -7.146 1.00 47.91 79 PHE A CA 1
ATOM 672 C C . PHE A 1 79 ? -16.467 -13.963 -6.317 1.00 47.91 79 PHE A C 1
ATOM 674 O O . PHE A 1 79 ? -15.522 -14.723 -5.996 1.00 47.91 79 PHE A O 1
#

Nearest PDB structures (foldseek):
  3ggr-assembly1_C  TM=4.551E-01  e=1.647E+00  Homo sapiens
  1k6z-assembly1_B  TM=5.135E-01  e=4.121E+00  Yersinia pestis
  6j8y-assembly1_C  TM=3.736E-01  e=1.847E+00  Homo sapiens
  7stb-assembly1_F  TM=4.610E-01  e=4.364E+00  Saccharomyces cerevisiae S288C

Mean predicted aligned error: 5.24 Å